Protein AF-A0A1C7NL09-F1 (afdb_monomer)

Radius of gyration: 13.47 Å; Cα contacts (8 Å, |Δi|>4): 94; chains: 1; bounding box: 27×37×31 Å

Nearest PDB structures (foldseek):
  7by1-assembly2_B  TM=6.716E-01  e=1.083E-01  Mus musculus

Sequence (82 aa):
MSESLNELFPQLVSMTDADKILKLARHMPCDQCQDCQGWRPSFSLDYSQTCLCGHDANEHVGQKRDFTRRLKVALRIDELLE

Structure (mmCIF, N/CA/C/O backbone):
data_AF-A0A1C7NL09-F1
#
_entry.id   AF-A0A1C7NL09-F1
#
loop_
_atom_site.group_PDB
_atom_site.id
_atom_site.type_symbol
_atom_site.label_atom_id
_atom_site.label_alt_id
_atom_site.label_comp_id
_atom_site.label_asym_id
_atom_site.label_entity_id
_atom_site.label_seq_id
_atom_site.pdbx_PDB_ins_code
_atom_site.Cartn_x
_atom_site.Cartn_y
_atom_site.Cartn_z
_atom_site.occupancy
_atom_site.B_iso_or_equiv
_atom_site.auth_seq_id
_atom_site.auth_comp_id
_atom_site.auth_asym_id
_atom_site.auth_atom_id
_atom_site.pdbx_PDB_model_num
ATOM 1 N N . MET A 1 1 ? -8.872 22.733 9.068 1.00 50.66 1 MET A N 1
ATOM 2 C CA . MET A 1 1 ? -9.256 21.403 8.523 1.00 50.66 1 MET A CA 1
ATOM 3 C C . MET A 1 1 ? -8.242 20.291 8.822 1.00 50.66 1 MET A C 1
ATOM 5 O O . MET A 1 1 ? -8.544 19.142 8.531 1.00 50.66 1 MET A O 1
ATOM 9 N N . SER A 1 2 ? -7.069 20.584 9.396 1.00 55.03 2 SER A N 1
ATOM 10 C CA . SER A 1 2 ? -6.065 19.577 9.781 1.00 55.03 2 SER A CA 1
ATOM 11 C C . SER A 1 2 ? -6.387 18.850 11.096 1.00 55.03 2 SER A C 1
ATOM 13 O O . SER A 1 2 ? -6.039 17.684 11.225 1.00 55.03 2 SER A O 1
ATOM 15 N N . GLU A 1 3 ? -7.090 19.492 12.036 1.00 53.75 3 GLU A N 1
ATOM 16 C CA . GLU A 1 3 ? -7.400 18.908 13.357 1.00 53.75 3 GLU A CA 1
ATOM 17 C C . GLU A 1 3 ? -8.264 17.638 13.262 1.00 53.75 3 GLU A C 1
ATOM 19 O O . GLU A 1 3 ? -7.908 16.610 13.827 1.00 53.75 3 GLU A O 1
ATOM 24 N N . SER A 1 4 ? -9.309 17.643 12.427 1.00 62.66 4 SER A N 1
ATOM 25 C CA . SER A 1 4 ? -10.205 16.485 12.241 1.00 62.66 4 SER A CA 1
ATOM 26 C C . SER A 1 4 ? -9.524 15.247 11.629 1.00 62.66 4 SER A C 1
ATOM 28 O O . SER A 1 4 ? -9.986 14.123 11.828 1.00 62.66 4 SER A O 1
ATOM 30 N N . LEU A 1 5 ? -8.438 15.424 10.866 1.00 57.47 5 LEU A N 1
ATOM 31 C CA . LEU A 1 5 ? -7.714 14.302 10.257 1.00 57.47 5 LEU A CA 1
ATOM 32 C C . LEU A 1 5 ? -6.884 13.532 11.284 1.00 57.47 5 LEU A C 1
ATOM 34 O O . LEU A 1 5 ? -6.826 12.306 11.207 1.00 57.47 5 LEU A O 1
ATOM 38 N N . ASN A 1 6 ? -6.281 14.250 12.231 1.00 62.25 6 ASN A N 1
ATOM 39 C CA . ASN A 1 6 ? -5.421 13.667 13.254 1.00 62.25 6 ASN A CA 1
ATOM 40 C C . ASN A 1 6 ? -6.231 12.930 14.327 1.00 62.25 6 ASN A C 1
ATOM 42 O O . ASN A 1 6 ? -5.766 11.919 14.839 1.00 62.25 6 ASN A O 1
ATOM 46 N N . GLU A 1 7 ? -7.440 13.404 14.638 1.00 71.44 7 GLU A N 1
ATOM 47 C CA . GLU A 1 7 ? -8.296 12.791 15.663 1.00 71.44 7 GLU A CA 1
ATOM 48 C C . GLU A 1 7 ? -8.894 11.448 15.227 1.00 71.44 7 GLU A C 1
ATOM 50 O O . GLU A 1 7 ? -8.965 10.519 16.025 1.00 71.44 7 GLU A O 1
ATOM 55 N N . LEU A 1 8 ? -9.313 11.322 13.962 1.00 74.50 8 LEU A N 1
ATOM 56 C CA . LEU A 1 8 ? -9.986 10.111 13.472 1.00 74.50 8 LEU A CA 1
ATOM 57 C C . LEU A 1 8 ? -9.024 9.049 12.931 1.00 74.50 8 LEU A C 1
ATOM 59 O O . LEU A 1 8 ? -9.386 7.879 12.869 1.00 74.50 8 LEU A O 1
ATOM 63 N N . PHE A 1 9 ? -7.830 9.455 12.495 1.00 81.69 9 PHE A N 1
ATOM 64 C CA . PHE A 1 9 ? -6.842 8.560 11.893 1.00 81.69 9 PHE A CA 1
ATOM 65 C C . PHE A 1 9 ? -5.411 8.944 12.313 1.00 81.69 9 PHE A C 1
ATOM 67 O O . PHE A 1 9 ? -4.592 9.289 11.452 1.00 81.69 9 PHE A O 1
ATOM 74 N N . PRO A 1 10 ? -5.076 8.904 13.616 1.00 84.25 10 PRO A N 1
ATOM 75 C CA . PRO A 1 10 ? -3.757 9.301 14.118 1.00 84.25 10 PRO A CA 1
ATOM 76 C C . PRO A 1 10 ? -2.606 8.517 13.467 1.00 84.25 10 PRO A C 1
ATOM 78 O O . PRO A 1 10 ? -1.539 9.072 13.205 1.00 84.25 10 PRO A O 1
ATOM 81 N N . GLN A 1 11 ? -2.842 7.253 13.109 1.00 83.38 11 GLN A N 1
ATOM 82 C CA . GLN A 1 11 ? -1.871 6.391 12.440 1.00 83.38 11 GLN A CA 1
ATOM 83 C C . GLN A 1 11 ? -1.437 6.914 11.061 1.00 83.38 11 GLN A C 1
ATOM 85 O O . GLN A 1 11 ? -0.316 6.651 10.629 1.00 83.38 11 GLN A O 1
ATOM 90 N N . LEU A 1 12 ? -2.266 7.711 10.373 1.00 85.88 12 LEU A N 1
ATOM 91 C CA . LEU A 1 12 ? -1.891 8.300 9.081 1.00 85.88 12 LEU A CA 1
ATOM 92 C C . LEU A 1 12 ? -0.748 9.307 9.190 1.00 85.88 12 LEU A C 1
ATOM 94 O O . LEU A 1 12 ? -0.019 9.499 8.215 1.00 85.88 12 LEU A O 1
ATOM 98 N N . VAL A 1 13 ? -0.611 9.956 10.348 1.00 86.81 13 VAL A N 1
ATOM 99 C CA . VAL A 1 13 ? 0.429 10.958 10.599 1.00 86.81 13 VAL A CA 1
ATOM 100 C C . VAL A 1 13 ? 1.787 10.284 10.779 1.00 86.81 13 VAL A C 1
ATOM 102 O O . VAL A 1 13 ? 2.793 10.801 10.305 1.00 86.81 13 VAL A O 1
ATOM 105 N N . SER A 1 14 ? 1.813 9.115 11.424 1.00 87.31 14 SER A N 1
ATOM 106 C CA . SER A 1 14 ? 3.040 8.363 11.703 1.00 87.31 14 SER A CA 1
ATOM 107 C C . SER A 1 14 ? 3.507 7.470 10.550 1.00 87.31 14 SER A C 1
ATOM 109 O O . SER A 1 14 ? 4.663 7.060 10.539 1.00 87.31 14 SER A O 1
ATOM 111 N N . MET A 1 15 ? 2.632 7.138 9.596 1.00 91.50 15 MET A N 1
ATOM 112 C CA . MET A 1 15 ? 2.973 6.266 8.466 1.00 91.50 15 MET A CA 1
ATOM 113 C C . MET A 1 15 ? 3.825 6.977 7.409 1.00 91.50 15 MET A C 1
ATOM 115 O O . MET A 1 15 ? 3.508 8.097 6.988 1.00 91.50 15 MET A O 1
ATOM 119 N N . THR A 1 16 ? 4.838 6.277 6.891 1.00 94.81 16 THR A N 1
ATOM 120 C CA . THR A 1 16 ? 5.572 6.731 5.704 1.00 94.81 16 THR A CA 1
ATOM 121 C C . THR A 1 16 ? 4.686 6.646 4.461 1.00 94.81 16 THR A C 1
ATOM 123 O O . THR A 1 16 ? 3.696 5.912 4.425 1.00 94.81 16 THR A O 1
ATOM 126 N N . ASP A 1 17 ? 5.029 7.376 3.401 1.00 92.88 17 ASP A N 1
ATOM 127 C CA . ASP A 1 17 ? 4.266 7.292 2.150 1.00 92.88 17 ASP A CA 1
ATOM 128 C C . ASP A 1 17 ? 4.328 5.895 1.519 1.00 92.88 17 ASP A C 1
ATOM 130 O O . ASP A 1 17 ? 3.341 5.447 0.934 1.00 92.88 17 ASP A O 1
ATOM 134 N N . ALA A 1 18 ? 5.439 5.177 1.707 1.00 92.31 18 ALA A N 1
ATOM 135 C CA . ALA A 1 18 ? 5.563 3.781 1.303 1.00 92.31 18 ALA A CA 1
ATOM 136 C C . ALA A 1 18 ? 4.564 2.891 2.060 1.00 92.31 18 ALA A C 1
ATOM 138 O O . ALA A 1 18 ? 3.829 2.130 1.432 1.00 92.31 18 ALA A O 1
ATOM 139 N N . ASP A 1 19 ? 4.447 3.051 3.381 1.00 93.31 19 ASP A N 1
ATOM 140 C CA . ASP A 1 19 ? 3.487 2.284 4.186 1.00 93.31 19 ASP A CA 1
ATOM 141 C C . ASP A 1 19 ? 2.045 2.577 3.771 1.00 93.31 19 ASP A C 1
ATOM 143 O O . ASP A 1 19 ? 1.220 1.669 3.677 1.00 93.31 19 ASP A O 1
ATOM 147 N N . LYS A 1 20 ? 1.730 3.845 3.481 1.00 95.06 20 LYS A N 1
ATOM 148 C CA . LYS A 1 20 ? 0.401 4.247 2.997 1.00 95.06 20 LYS A CA 1
ATOM 149 C C . LYS A 1 20 ? 0.080 3.588 1.658 1.00 95.06 20 LYS A C 1
ATOM 151 O O . LYS A 1 20 ? -1.040 3.117 1.466 1.00 95.06 20 LYS A O 1
ATOM 156 N N . ILE A 1 21 ? 1.052 3.543 0.744 1.00 95.38 21 ILE A N 1
ATOM 157 C CA . ILE A 1 21 ? 0.913 2.861 -0.546 1.00 95.38 21 ILE A CA 1
ATOM 158 C C . ILE A 1 21 ? 0.658 1.376 -0.317 1.00 95.38 21 ILE A C 1
ATOM 160 O O . ILE A 1 21 ? -0.344 0.876 -0.810 1.00 95.38 21 ILE A O 1
ATOM 164 N N . LEU A 1 22 ? 1.485 0.689 0.474 1.00 93.50 22 LEU A N 1
ATOM 165 C CA . LEU A 1 22 ? 1.331 -0.745 0.737 1.00 93.50 22 LEU A CA 1
ATOM 166 C C . LEU A 1 22 ? -0.006 -1.079 1.410 1.00 93.50 22 LEU A C 1
ATOM 168 O O . LEU A 1 22 ? -0.649 -2.066 1.045 1.00 93.50 22 LEU A O 1
ATOM 172 N N . LYS A 1 23 ? -0.451 -0.244 2.357 1.00 93.81 23 LYS A N 1
ATOM 173 C CA . LYS A 1 23 ? -1.740 -0.392 3.045 1.00 93.81 23 LYS A CA 1
ATOM 174 C C . LYS A 1 23 ? -2.902 -0.311 2.059 1.00 93.81 23 LYS A C 1
ATOM 176 O O . LYS A 1 23 ? -3.769 -1.178 2.069 1.00 93.81 23 LYS A O 1
ATOM 181 N N . LEU A 1 24 ? -2.907 0.693 1.180 1.00 95.88 24 LEU A N 1
ATOM 182 C CA . LEU A 1 24 ? -3.960 0.841 0.176 1.00 95.88 24 LEU A CA 1
ATOM 183 C C . LEU A 1 24 ? -3.867 -0.222 -0.930 1.00 95.88 24 LEU A C 1
ATOM 185 O O . LEU A 1 24 ? -4.889 -0.765 -1.344 1.00 95.88 24 LEU A O 1
ATOM 189 N N . ALA A 1 25 ? -2.655 -0.539 -1.384 1.00 95.88 25 ALA A N 1
ATOM 190 C CA . ALA A 1 25 ? -2.387 -1.405 -2.527 1.00 95.88 25 ALA A CA 1
ATOM 191 C C . ALA A 1 25 ? -2.996 -2.804 -2.384 1.00 95.88 25 ALA A C 1
ATOM 193 O O . ALA A 1 25 ? -3.435 -3.404 -3.362 1.00 95.88 25 ALA A O 1
ATOM 194 N N . ARG A 1 26 ? -3.093 -3.323 -1.156 1.00 94.00 26 ARG A N 1
ATOM 195 C CA . ARG A 1 26 ? -3.695 -4.636 -0.868 1.00 94.00 26 ARG A CA 1
ATOM 196 C C . ARG A 1 26 ? -5.184 -4.733 -1.213 1.00 94.00 26 ARG A C 1
ATOM 198 O O . ARG A 1 26 ? -5.671 -5.854 -1.374 1.00 94.00 26 ARG A O 1
ATOM 205 N N . HIS A 1 27 ? -5.870 -3.597 -1.323 1.00 94.62 27 HIS A N 1
ATOM 206 C CA . HIS A 1 27 ? -7.326 -3.485 -1.467 1.00 94.62 27 HIS A CA 1
ATOM 207 C C . HIS A 1 27 ? -7.762 -2.943 -2.833 1.00 94.62 27 HIS A C 1
ATOM 209 O O . HIS A 1 27 ? -8.927 -2.603 -3.023 1.00 94.62 27 HIS A O 1
ATOM 215 N N . MET A 1 28 ? -6.827 -2.803 -3.768 1.00 95.56 28 MET A N 1
ATOM 216 C CA . MET A 1 28 ? -7.041 -2.117 -5.036 1.00 95.56 28 MET A CA 1
ATOM 217 C C . MET A 1 28 ? -6.534 -2.975 -6.201 1.00 95.56 28 MET A C 1
ATOM 219 O O . M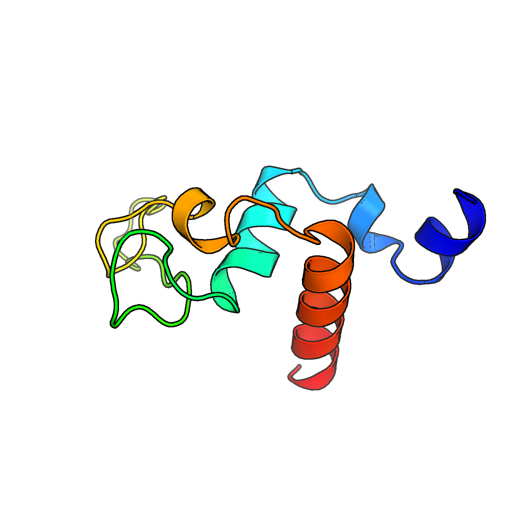ET A 1 28 ? -5.447 -3.548 -6.099 1.00 95.56 28 MET A O 1
ATOM 223 N N . PRO A 1 29 ? -7.274 -3.045 -7.320 1.00 95.88 29 PRO A N 1
ATOM 224 C CA . PRO A 1 29 ? -6.812 -3.755 -8.501 1.00 95.88 29 PRO A CA 1
ATOM 225 C C . PRO A 1 29 ? -5.560 -3.106 -9.097 1.00 95.88 29 PRO A C 1
ATOM 227 O O . PRO A 1 29 ? -5.262 -1.936 -8.843 1.00 95.88 29 PRO A O 1
ATOM 230 N N . CYS A 1 30 ? -4.835 -3.883 -9.897 1.00 96.31 30 CYS A N 1
ATOM 231 C CA . CYS A 1 30 ? -3.689 -3.380 -10.642 1.00 96.31 30 CYS A CA 1
ATOM 232 C C . CYS A 1 30 ? -4.143 -2.497 -11.811 1.00 96.31 30 CYS A C 1
ATOM 234 O O . CYS A 1 30 ? -5.032 -2.872 -12.568 1.00 96.31 30 CYS A O 1
ATOM 236 N N . ASP A 1 31 ? -3.476 -1.366 -12.010 1.00 95.44 31 ASP A N 1
ATOM 237 C CA . ASP A 1 31 ? -3.705 -0.454 -13.130 1.00 95.44 31 ASP A CA 1
ATOM 238 C C . ASP A 1 31 ? -3.112 -1.001 -14.453 1.00 95.44 31 ASP A C 1
ATOM 240 O O . ASP A 1 31 ? -3.475 -0.530 -15.530 1.00 95.44 31 ASP A O 1
ATOM 244 N N . GLN A 1 32 ? -2.233 -2.014 -14.387 1.00 95.88 32 GLN A N 1
ATOM 245 C CA . GLN A 1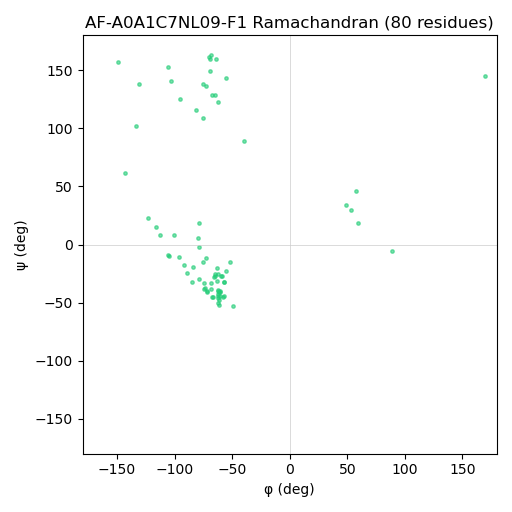 32 ? -1.497 -2.577 -15.534 1.00 95.88 32 GLN A CA 1
ATOM 246 C C . GLN A 1 32 ? -2.008 -3.949 -16.012 1.00 95.88 32 GLN A C 1
ATOM 248 O O . GLN A 1 32 ? -1.573 -4.442 -17.052 1.00 95.88 32 GLN A O 1
ATOM 253 N N . CYS A 1 33 ? -2.911 -4.607 -15.278 1.00 95.75 33 CYS A N 1
ATOM 254 C CA . CYS A 1 33 ? -3.460 -5.909 -15.678 1.00 95.75 33 CYS A CA 1
ATOM 255 C C . CYS A 1 33 ? -4.896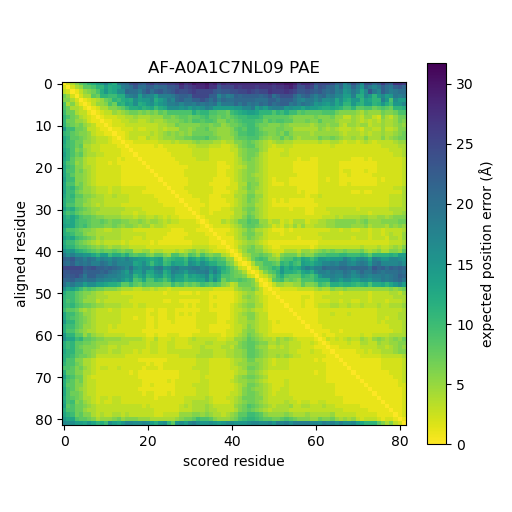 -6.106 -15.176 1.00 95.75 33 CYS A C 1
ATOM 257 O O . CYS A 1 33 ? -5.317 -5.466 -14.220 1.00 95.75 33 CYS A O 1
ATOM 259 N N . GLN A 1 34 ? -5.657 -6.990 -15.827 1.00 93.38 34 GLN A N 1
ATOM 260 C CA . GLN A 1 34 ? -7.105 -7.108 -15.598 1.00 93.38 34 GLN A CA 1
ATOM 261 C C . GLN A 1 34 ? -7.470 -8.006 -14.407 1.00 93.38 34 GLN A C 1
ATOM 263 O O . GLN A 1 34 ? -8.455 -7.745 -13.718 1.00 93.38 34 GLN A O 1
ATOM 268 N N . ASP A 1 35 ? -6.666 -9.034 -14.130 1.00 94.25 35 ASP A N 1
ATOM 269 C CA . ASP A 1 35 ? -7.040 -10.085 -13.173 1.00 94.25 35 ASP A CA 1
ATOM 270 C C . ASP A 1 35 ? -6.492 -9.860 -11.757 1.00 94.25 35 ASP A C 1
ATOM 272 O O . ASP A 1 35 ? -6.908 -10.528 -10.809 1.00 94.25 35 ASP A O 1
ATOM 276 N N . CYS A 1 36 ? -5.577 -8.906 -11.569 1.00 95.81 36 CYS A N 1
ATOM 277 C CA . CYS A 1 36 ? -5.027 -8.618 -10.249 1.00 95.81 36 CYS A CA 1
ATOM 278 C 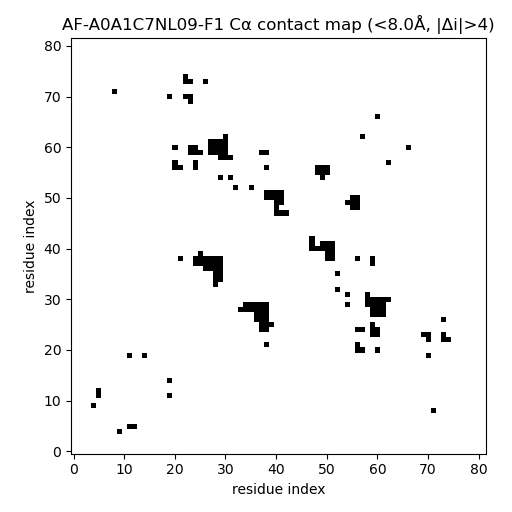C . CYS A 1 36 ? -5.974 -7.716 -9.447 1.00 95.81 36 CYS A C 1
ATOM 280 O O . CYS A 1 36 ? -6.185 -6.558 -9.799 1.00 95.81 36 CYS A O 1
ATOM 282 N N . GLN A 1 37 ? -6.500 -8.241 -8.340 1.00 95.06 37 GLN A N 1
ATOM 283 C CA . GLN A 1 37 ? -7.481 -7.568 -7.473 1.00 95.06 37 GLN A CA 1
ATOM 284 C C . GLN A 1 37 ? -6.864 -6.945 -6.209 1.00 95.06 37 GLN A C 1
ATOM 286 O O . GLN A 1 37 ? -7.579 -6.524 -5.302 1.00 95.06 37 GLN A O 1
ATOM 291 N N . GLY A 1 38 ? -5.537 -6.928 -6.104 1.00 94.50 38 GLY A N 1
ATOM 292 C CA . GLY A 1 38 ? -4.849 -6.460 -4.907 1.00 94.50 38 GLY A CA 1
ATOM 293 C C . GLY A 1 38 ? -3.369 -6.779 -4.940 1.00 94.50 38 GLY A C 1
ATOM 294 O O . GLY A 1 38 ? -2.973 -7.854 -5.384 1.00 94.50 38 GLY A O 1
ATOM 295 N N . TRP A 1 39 ? -2.555 -5.885 -4.389 1.00 94.69 39 TRP A N 1
ATOM 296 C CA . TRP A 1 39 ? -1.136 -6.145 -4.200 1.00 94.69 39 TRP A CA 1
ATOM 297 C C . TRP A 1 39 ? -0.932 -7.330 -3.246 1.00 94.69 39 TRP A C 1
ATOM 299 O O . TRP A 1 39 ? -1.424 -7.350 -2.109 1.00 94.69 39 TRP A O 1
ATOM 309 N N . ARG A 1 40 ? -0.231 -8.347 -3.742 1.00 92.31 40 ARG A N 1
ATOM 310 C CA . ARG A 1 40 ? 0.137 -9.586 -3.052 1.00 92.31 40 ARG A CA 1
ATOM 311 C C . ARG A 1 40 ? 1.620 -9.820 -3.339 1.00 92.31 40 ARG A C 1
ATOM 313 O O . ARG A 1 40 ? 1.925 -10.212 -4.460 1.00 92.31 40 ARG A O 1
ATOM 320 N N . PRO A 1 41 ? 2.542 -9.523 -2.413 1.00 87.88 41 PRO A N 1
ATOM 321 C CA . PRO A 1 41 ? 3.964 -9.720 -2.659 1.00 87.88 41 PRO A CA 1
ATOM 322 C C . PRO A 1 41 ? 4.291 -11.209 -2.735 1.00 87.88 41 PRO A C 1
ATOM 324 O O . PRO A 1 41 ? 3.660 -12.023 -2.057 1.00 87.88 41 PRO A O 1
ATOM 327 N N . SER A 1 42 ? 5.297 -11.564 -3.532 1.00 77.62 42 SER A N 1
ATOM 328 C CA . SER A 1 42 ? 5.875 -12.906 -3.460 1.00 77.62 42 SER A CA 1
ATOM 329 C C . SER A 1 42 ? 6.593 -13.078 -2.117 1.00 77.62 42 SER A C 1
ATOM 331 O O . SER A 1 42 ? 7.440 -12.265 -1.759 1.00 77.62 42 SER A O 1
ATOM 333 N N . PHE A 1 43 ? 6.289 -14.150 -1.380 1.00 66.75 43 PHE A N 1
ATOM 334 C CA . PHE A 1 43 ? 6.922 -14.477 -0.091 1.00 66.75 43 PHE A CA 1
ATOM 335 C C . PHE A 1 43 ? 8.315 -15.120 -0.229 1.00 66.75 43 PHE A C 1
ATOM 337 O O . PHE A 1 43 ? 8.796 -15.770 0.699 1.00 66.75 43 PHE A O 1
ATOM 344 N N . SER A 1 44 ? 8.969 -14.981 -1.384 1.00 62.81 44 SER A N 1
ATOM 345 C CA . SER A 1 44 ? 10.388 -15.320 -1.518 1.00 62.81 44 SER A CA 1
ATOM 346 C C . SER A 1 44 ? 11.198 -14.537 -0.475 1.00 62.81 44 SER A C 1
ATOM 348 O O . SER A 1 44 ? 10.845 -13.403 -0.170 1.00 62.81 44 SER A O 1
ATOM 350 N N . LEU A 1 45 ? 12.248 -15.153 0.087 1.00 58.56 45 LEU A N 1
ATOM 351 C CA . LEU A 1 45 ? 13.021 -14.648 1.240 1.00 58.56 45 LEU A CA 1
ATOM 352 C C . LEU A 1 45 ? 13.544 -13.204 1.102 1.00 58.56 45 LEU A C 1
ATOM 354 O O . LEU A 1 45 ? 13.915 -12.591 2.102 1.00 58.56 45 LEU A O 1
ATOM 358 N N . ASP A 1 46 ? 13.539 -12.661 -0.109 1.00 58.16 46 ASP A N 1
ATOM 359 C CA . ASP A 1 46 ? 13.918 -11.294 -0.411 1.00 58.16 46 ASP A CA 1
ATOM 360 C C . ASP A 1 46 ? 12.659 -10.430 -0.439 1.00 58.16 46 ASP A C 1
ATOM 362 O O . ASP A 1 46 ? 11.728 -10.744 -1.178 1.00 58.16 46 ASP A O 1
ATOM 366 N N . TYR A 1 47 ? 12.638 -9.351 0.354 1.00 57.38 47 TYR A N 1
ATOM 367 C CA . TYR A 1 47 ? 11.596 -8.315 0.387 1.00 57.38 47 TYR A CA 1
ATOM 368 C C . TYR A 1 47 ? 11.102 -7.965 -1.026 1.00 57.38 47 TYR A C 1
ATOM 370 O O . TYR A 1 47 ? 11.639 -7.082 -1.698 1.00 57.38 47 TYR A O 1
ATOM 378 N N . SER A 1 48 ? 10.083 -8.684 -1.494 1.00 65.06 48 SER A N 1
ATOM 379 C CA . SER A 1 48 ? 9.575 -8.536 -2.847 1.00 65.06 48 SER A CA 1
ATOM 380 C C . SER A 1 48 ? 8.760 -7.252 -2.890 1.00 65.06 48 SER A C 1
ATOM 382 O O . SER A 1 48 ? 7.687 -7.148 -2.297 1.00 65.06 48 SER A O 1
ATOM 384 N N . GLN A 1 49 ? 9.308 -6.248 -3.572 1.00 75.06 49 GLN A N 1
ATOM 385 C CA . GLN A 1 49 ? 8.633 -4.975 -3.856 1.00 75.06 49 GLN A CA 1
ATOM 386 C C . GLN A 1 49 ? 7.530 -5.145 -4.922 1.00 75.06 49 GLN A C 1
ATOM 388 O O . GLN A 1 49 ? 6.684 -4.269 -5.114 1.00 75.06 49 GLN A O 1
ATOM 393 N N . THR A 1 50 ? 7.507 -6.303 -5.582 1.00 88.81 50 THR A N 1
ATOM 394 C CA . THR A 1 50 ? 6.630 -6.647 -6.695 1.00 88.81 50 THR A CA 1
ATOM 395 C C . THR A 1 50 ? 5.487 -7.562 -6.268 1.00 88.81 50 THR A C 1
ATOM 397 O O . THR A 1 50 ? 5.627 -8.479 -5.462 1.00 88.81 50 THR A O 1
ATOM 400 N N . CYS A 1 51 ? 4.312 -7.311 -6.834 1.00 93.56 51 CYS A N 1
ATOM 401 C CA . CYS A 1 51 ? 3.155 -8.180 -6.693 1.00 93.56 51 CYS A CA 1
ATOM 402 C C . CYS A 1 51 ? 3.362 -9.497 -7.461 1.00 93.56 51 CYS A C 1
ATOM 404 O O . CYS A 1 51 ? 4.116 -9.548 -8.428 1.00 93.56 51 CYS A O 1
ATOM 406 N N . LEU A 1 52 ? 2.585 -10.531 -7.132 1.00 92.69 52 LEU A N 1
ATOM 407 C CA . LEU A 1 52 ? 2.472 -11.771 -7.908 1.00 92.69 52 LEU A CA 1
ATOM 408 C C . LEU A 1 52 ? 2.071 -11.544 -9.378 1.00 92.69 52 LEU A C 1
ATOM 410 O O . LEU A 1 52 ? 2.364 -12.388 -10.217 1.00 92.69 52 LEU A O 1
ATOM 414 N N . CYS A 1 53 ? 1.435 -10.413 -9.710 1.00 94.38 53 CYS A N 1
ATOM 415 C CA . CYS A 1 53 ? 1.148 -10.032 -11.096 1.00 94.38 53 CYS A CA 1
ATOM 416 C C . CYS A 1 53 ? 2.366 -9.448 -11.839 1.00 94.38 53 CYS A C 1
ATOM 418 O O . CYS A 1 53 ? 2.247 -9.095 -13.007 1.00 94.38 53 CYS A O 1
ATOM 420 N N . GLY A 1 54 ? 3.515 -9.313 -11.168 1.00 93.00 54 GLY A N 1
ATOM 421 C CA . GLY A 1 54 ? 4.756 -8.762 -11.712 1.00 93.00 54 GLY A CA 1
ATOM 422 C C . GLY A 1 54 ? 4.915 -7.244 -11.571 1.00 93.00 54 GLY A C 1
ATOM 423 O O . GLY A 1 54 ? 5.984 -6.734 -11.885 1.00 93.00 54 GLY A O 1
ATOM 424 N N . HIS A 1 55 ? 3.901 -6.522 -11.081 1.00 93.69 55 HIS A N 1
ATOM 425 C CA . HIS A 1 55 ? 3.913 -5.055 -10.990 1.00 93.69 55 HIS A CA 1
ATOM 426 C C . HIS A 1 55 ? 4.098 -4.535 -9.559 1.00 93.69 55 HIS A C 1
ATOM 428 O O . HIS A 1 55 ? 3.701 -5.181 -8.586 1.00 93.69 55 HIS A O 1
ATOM 434 N N . ASP A 1 56 ? 4.660 -3.335 -9.429 1.00 93.25 56 ASP A N 1
ATOM 435 C CA . ASP A 1 56 ? 4.927 -2.686 -8.144 1.00 93.25 56 ASP A CA 1
ATOM 436 C C . ASP A 1 56 ? 3.652 -2.256 -7.401 1.00 93.25 56 ASP A C 1
ATOM 438 O O . ASP A 1 56 ? 2.569 -2.101 -7.971 1.00 93.25 56 ASP A O 1
ATOM 442 N N . ALA A 1 57 ? 3.782 -1.977 -6.102 1.00 94.06 57 ALA A N 1
ATOM 443 C CA . ALA A 1 57 ? 2.679 -1.462 -5.285 1.00 94.06 57 ALA A CA 1
ATOM 444 C C . ALA A 1 57 ? 2.101 -0.124 -5.797 1.00 94.06 57 ALA A C 1
ATOM 446 O O . ALA A 1 57 ? 0.920 0.152 -5.596 1.00 94.06 57 ALA A O 1
ATOM 447 N N . ASN A 1 58 ? 2.901 0.691 -6.497 1.00 94.81 58 ASN A N 1
ATOM 448 C CA . ASN A 1 58 ? 2.430 1.941 -7.111 1.00 94.81 58 ASN A CA 1
ATOM 449 C C . ASN A 1 58 ? 1.400 1.709 -8.224 1.00 94.81 58 ASN A C 1
ATOM 451 O O . ASN A 1 58 ? 0.521 2.544 -8.419 1.00 94.81 58 ASN A O 1
ATOM 455 N N . GLU A 1 59 ? 1.447 0.553 -8.880 1.00 96.12 59 GLU A N 1
ATOM 456 C CA . GLU A 1 59 ? 0.463 0.157 -9.888 1.00 96.12 59 GLU A CA 1
ATOM 457 C C . GLU A 1 59 ? -0.826 -0.384 -9.261 1.00 96.12 59 GLU A C 1
ATOM 459 O O . GLU A 1 59 ? -1.696 -0.870 -9.966 1.00 96.12 59 GLU A O 1
ATOM 464 N N . HIS A 1 60 ? -0.960 -0.329 -7.935 1.00 96.12 60 HIS A N 1
ATOM 465 C CA . HIS A 1 60 ? -2.129 -0.800 -7.196 1.00 96.12 60 HIS A CA 1
ATOM 466 C C . HIS A 1 60 ? -2.740 0.317 -6.342 1.00 96.12 60 HIS A C 1
ATOM 468 O O . HIS A 1 60 ? -3.402 0.052 -5.352 1.00 96.12 60 HIS A O 1
ATOM 474 N N . VAL A 1 61 ? -2.523 1.597 -6.658 1.00 95.75 61 VAL A N 1
ATOM 475 C CA . VAL A 1 61 ? -3.141 2.707 -5.897 1.00 95.75 61 VAL A CA 1
ATOM 476 C C . VAL A 1 61 ? -4.113 3.541 -6.726 1.00 95.75 61 VAL A C 1
ATOM 478 O O . VAL A 1 61 ? -4.501 4.637 -6.309 1.00 95.75 61 VAL A O 1
ATOM 481 N N . GLY A 1 62 ? -4.543 3.030 -7.886 1.00 88.94 62 GLY A N 1
ATOM 482 C CA . GLY A 1 62 ? -5.514 3.681 -8.764 1.00 88.94 62 GLY A CA 1
ATOM 483 C C . GLY A 1 62 ? -5.049 5.069 -9.191 1.00 88.94 62 GLY A C 1
ATOM 484 O O . GLY A 1 62 ? -5.797 6.042 -9.031 1.00 88.94 62 GLY A O 1
ATOM 485 N N . GLN A 1 63 ? -3.781 5.176 -9.601 1.00 90.06 63 GLN A N 1
ATOM 486 C CA . GLN A 1 63 ? -3.098 6.441 -9.911 1.00 90.06 63 GLN A CA 1
ATOM 487 C C . GLN A 1 63 ? -3.257 7.518 -8.815 1.00 90.06 63 GLN A C 1
ATOM 489 O O . GLN A 1 63 ? -3.372 8.710 -9.098 1.00 90.06 63 GLN A O 1
ATOM 494 N N . LYS A 1 64 ? -3.322 7.102 -7.541 1.00 89.56 64 LYS A N 1
ATOM 495 C CA . LYS A 1 64 ? -3.523 7.964 -6.360 1.00 89.56 64 LYS A CA 1
ATOM 496 C C . LYS A 1 64 ? -4.826 8.785 -6.378 1.00 89.56 64 LYS A C 1
ATOM 498 O O . LYS A 1 64 ? -4.976 9.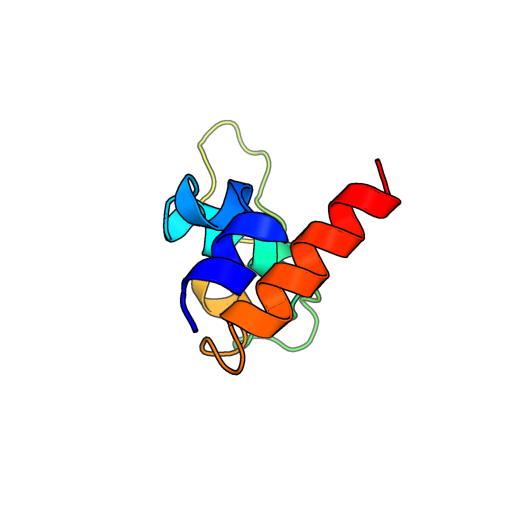733 -5.602 1.00 89.56 64 LYS A O 1
ATOM 503 N N . ARG A 1 65 ? -5.814 8.417 -7.200 1.00 92.50 65 ARG A N 1
ATOM 504 C CA . ARG A 1 65 ? -7.134 9.064 -7.186 1.00 92.50 65 ARG A CA 1
ATOM 505 C C . ARG A 1 65 ? -7.830 8.799 -5.855 1.00 92.50 65 ARG A C 1
ATOM 507 O O . ARG A 1 65 ? -7.947 7.651 -5.432 1.00 92.50 65 ARG A O 1
ATOM 514 N N . ASP A 1 66 ? -8.306 9.862 -5.208 1.00 94.12 66 ASP A N 1
ATOM 515 C CA . ASP A 1 66 ? -8.939 9.806 -3.884 1.00 94.12 66 ASP A CA 1
ATOM 516 C C . ASP A 1 66 ? -8.076 9.096 -2.823 1.00 94.12 66 ASP A C 1
ATOM 518 O O . ASP A 1 66 ? -8.617 8.490 -1.895 1.00 94.12 66 ASP A O 1
ATOM 522 N N . PHE A 1 67 ? -6.741 9.159 -2.949 1.00 93.12 67 PHE A N 1
ATOM 523 C CA . PHE A 1 67 ? -5.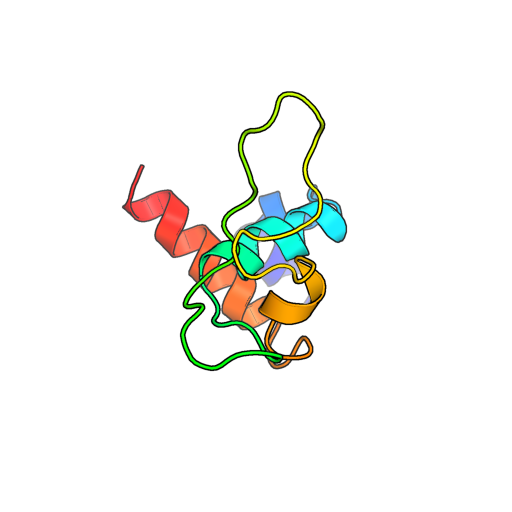798 8.361 -2.159 1.00 93.12 67 PHE A CA 1
ATOM 524 C C . PHE A 1 67 ? -6.086 8.413 -0.657 1.00 93.12 67 PHE A C 1
ATOM 526 O O . PHE A 1 67 ? -6.309 7.379 -0.038 1.00 93.12 67 PHE A O 1
ATOM 533 N N . THR A 1 68 ? -6.191 9.612 -0.076 1.00 92.31 68 THR A N 1
ATOM 534 C CA . THR A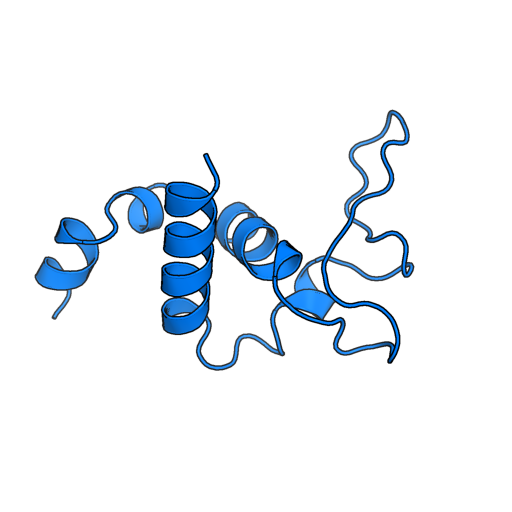 1 68 ? -6.482 9.781 1.356 1.00 92.31 68 THR A CA 1
ATOM 535 C C . THR A 1 68 ? -7.834 9.189 1.752 1.00 92.31 68 THR A C 1
ATOM 537 O O . THR A 1 68 ? -7.942 8.569 2.806 1.00 92.31 68 THR A O 1
ATOM 540 N N . ARG A 1 69 ? -8.881 9.356 0.930 1.00 92.62 69 ARG A N 1
ATOM 541 C CA . ARG A 1 69 ? -10.215 8.814 1.234 1.00 92.62 69 ARG A CA 1
ATOM 542 C C . ARG A 1 69 ? -10.199 7.288 1.194 1.00 92.62 69 ARG A C 1
ATOM 544 O O . ARG A 1 69 ? -10.738 6.658 2.094 1.00 92.62 69 ARG A O 1
ATOM 551 N N . ARG A 1 70 ? -9.569 6.700 0.176 1.00 95.12 70 ARG A N 1
ATOM 552 C CA . ARG A 1 70 ? -9.462 5.242 0.020 1.00 95.12 70 ARG A CA 1
ATOM 553 C C . ARG A 1 70 ? -8.569 4.619 1.088 1.00 95.12 70 ARG A C 1
ATOM 555 O O . ARG A 1 70 ? -8.917 3.579 1.628 1.00 95.12 70 ARG A O 1
ATOM 562 N N . LEU A 1 71 ? -7.481 5.287 1.457 1.00 95.00 71 LEU A N 1
ATOM 563 C CA . LEU A 1 71 ? -6.592 4.849 2.528 1.00 95.00 71 LEU A CA 1
ATOM 564 C C . LEU A 1 71 ? -7.300 4.805 3.891 1.00 95.00 71 LEU A C 1
ATOM 566 O O . LEU A 1 71 ? -7.109 3.856 4.643 1.00 95.00 71 LEU A O 1
ATOM 570 N N . LYS A 1 72 ? -8.168 5.779 4.194 1.00 93.44 72 LYS A N 1
ATOM 571 C CA . LYS A 1 72 ? -9.026 5.737 5.393 1.00 93.44 72 LYS A CA 1
ATOM 572 C C . LYS A 1 72 ? -9.958 4.524 5.401 1.00 93.44 72 LYS A C 1
ATOM 574 O O . LYS A 1 72 ? -10.140 3.902 6.439 1.00 93.44 72 LYS A O 1
ATOM 579 N N . VAL A 1 73 ? -10.535 4.183 4.247 1.00 94.44 73 VAL A N 1
ATOM 580 C CA . VAL A 1 73 ? -11.380 2.987 4.107 1.00 94.44 73 VAL A CA 1
ATOM 581 C C . VAL A 1 73 ? -10.552 1.716 4.293 1.00 94.44 73 VAL A C 1
ATOM 583 O O . VAL A 1 73 ? -10.968 0.851 5.048 1.00 94.44 73 VAL A O 1
ATOM 586 N N . ALA A 1 74 ? -9.370 1.626 3.678 1.00 94.12 74 ALA A N 1
ATOM 587 C CA . ALA A 1 74 ? -8.449 0.500 3.851 1.00 94.12 74 ALA A 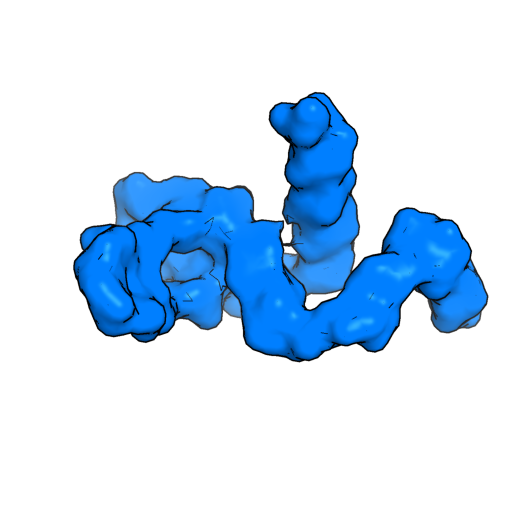CA 1
ATOM 588 C C . ALA A 1 74 ? -8.060 0.290 5.323 1.00 94.12 74 ALA A C 1
ATOM 590 O O . ALA A 1 74 ? -8.109 -0.830 5.817 1.00 94.12 74 ALA A O 1
ATOM 591 N N . LEU A 1 75 ? -7.743 1.371 6.043 1.00 91.88 75 LEU A N 1
ATOM 592 C CA . LEU A 1 75 ? -7.496 1.317 7.486 1.00 91.88 75 LEU A CA 1
ATOM 593 C C . LEU A 1 75 ? -8.695 0.758 8.245 1.00 91.88 75 LEU A C 1
ATOM 595 O O . LEU A 1 75 ? -8.528 -0.119 9.083 1.00 91.88 75 LEU A O 1
ATOM 599 N N . ARG A 1 76 ? -9.901 1.228 7.914 1.00 92.44 76 ARG A N 1
ATOM 600 C CA . ARG A 1 76 ? -11.111 0.770 8.588 1.00 92.44 76 ARG A CA 1
ATOM 601 C C . ARG A 1 76 ? -11.463 -0.685 8.275 1.00 92.44 76 ARG A C 1
ATOM 603 O O . ARG A 1 76 ? -12.013 -1.356 9.136 1.00 92.44 76 ARG A O 1
ATOM 610 N N . ILE A 1 77 ? -11.177 -1.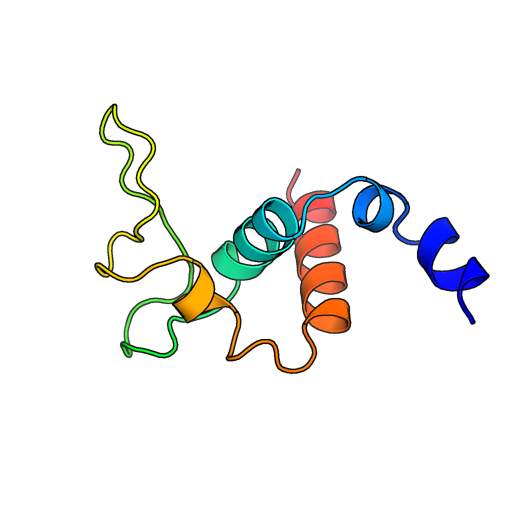159 7.063 1.00 92.69 77 ILE A N 1
ATOM 611 C CA . ILE A 1 77 ? -11.329 -2.573 6.697 1.00 92.69 77 ILE A CA 1
ATOM 612 C C . ILE A 1 77 ? -10.405 -3.426 7.563 1.00 92.69 77 ILE A C 1
ATOM 614 O O . ILE A 1 77 ? -10.881 -4.373 8.176 1.00 92.69 77 ILE A O 1
ATOM 618 N N . ASP A 1 78 ? -9.123 -3.066 7.655 1.00 88.75 78 ASP A N 1
ATOM 619 C CA . ASP A 1 78 ? -8.156 -3.818 8.458 1.00 88.75 78 ASP A CA 1
ATOM 620 C C . ASP A 1 78 ? -8.571 -3.848 9.943 1.00 88.75 78 ASP A C 1
ATOM 622 O O . ASP A 1 78 ? -8.622 -4.919 10.529 1.00 88.75 78 ASP A O 1
ATOM 626 N N . GLU A 1 79 ? -8.994 -2.713 10.516 1.00 88.69 79 GLU A N 1
ATOM 627 C CA . GLU A 1 79 ? -9.512 -2.636 11.898 1.00 88.69 79 GLU A CA 1
ATOM 628 C C . GLU A 1 79 ? -10.753 -3.508 12.165 1.00 88.69 79 GLU A C 1
ATOM 630 O O . GLU A 1 79 ? -11.020 -3.847 13.312 1.00 88.69 79 GLU A O 1
ATOM 635 N N . LEU A 1 80 ? -11.572 -3.790 11.144 1.00 92.25 80 LEU A N 1
ATOM 636 C CA . LEU A 1 80 ? -12.805 -4.578 11.284 1.00 92.25 80 LEU A CA 1
ATOM 637 C C . LEU A 1 80 ? -12.594 -6.078 11.047 1.00 92.25 80 LEU A C 1
ATOM 639 O O . LEU A 1 80 ? -13.489 -6.863 11.360 1.00 92.25 80 LEU A O 1
ATOM 643 N N . LEU A 1 81 ? -11.481 -6.452 10.415 1.00 88.19 81 LEU A N 1
ATOM 644 C CA . LEU A 1 81 ? -11.149 -7.833 10.059 1.00 88.19 81 LEU A CA 1
ATOM 645 C C . LEU A 1 81 ? -10.070 -8.445 10.967 1.00 88.19 81 LEU A C 1
ATOM 647 O O . LEU A 1 81 ? -9.834 -9.650 10.870 1.00 88.19 81 LEU A O 1
ATOM 651 N N . GLU A 1 82 ? -9.427 -7.629 11.805 1.00 64.44 82 GLU A N 1
ATOM 652 C CA . GLU A 1 82 ? -8.651 -8.052 12.984 1.00 64.44 82 GLU A CA 1
ATOM 653 C C . GLU A 1 82 ? -9.568 -8.514 14.129 1.00 64.44 82 GLU A C 1
ATOM 655 O O . GLU A 1 82 ? -9.204 -9.519 14.783 1.00 64.44 82 GLU A O 1
#

Foldseek 3Di:
DVVVCCVLCVVVVVDDPVRLLQLLQQQFAFQVDDPRRGFDADVDVPPGQARPVRHGSCRRQNVCVVSVVSSSVSVVVVVVVD

Organism: NCBI:txid101091

Solvent-accessible surface area (backbone atoms only — not comparable to full-atom values): 4785 Å² total; per-residue (Å²): 126,67,68,68,52,50,75,79,41,52,65,67,76,76,48,52,73,66,54,51,41,54,58,31,4,47,74,23,42,35,75,86,49,91,83,42,66,33,49,42,58,47,86,57,97,57,89,46,69,33,20,75,86,71,46,46,40,74,41,8,40,62,87,56,61,62,41,72,63,51,37,55,50,40,53,52,50,53,70,72,74,110

Secondary structure (DSSP, 8-state):
--HHHHHH-THHHHS-HHHHHHHHHTTS--SS-SS--S--B--SSS---BBTTS-BGGGGSGGGTTHHHHHHHHHHHHHHH-

pLDDT: mean 86.52, std 12.79, range [50.66, 96.31]

Mean predicted aligned error: 5.68 Å